Protein AF-A0A449AV30-F1 (afdb_monomer_lite)

Foldseek 3Di:
DWDDLVLLLVLLVVCVVVVVLVVLLVVLCVVVVLNVQVPLQPLSVLSVVLSVQLNCCSVPPPDGDLVSSLVVSLVCSLVSLLVRQDPDPVSLCVCLVSLLVQCVVPPVVVVPDPDDDDSSNSSSVSSSVSNSVSCVSSSVSVSVVSVVVSVVVVVVVVVD

Radius of gyration: 17.89 Å; chains: 1; bounding box: 44×30×58 Å

Sequence (160 aa):
MNFNKEKALDLLNKWDEQNKINQITEKVIKVNDELISLNSVSLIDVAYEYLEHIQYMVKEKEANSLEELFDLVWDNTSILTECNINIYNHDLQEEAFEKLNYIFENHNEYFQNEIKKDVYAVLRAAEYYIMDDFLYEFHNEFQNQFEKEYELENDKEMTL

Organism: NCBI:txid171285

Secondary structure (DSSP, 8-state):
----HHHHHHHHHHHHHTTHHHHHHHHHHHH-GGGGG-TTS-HHHHHHHHHHHHHHHHHHS---SHHHHHHHHHTTHHHHHHHHS--SHHHHHTTHHHHHHHHHHH-GGGG-S-PPPPHHHHHHHHHHHHHHHHHHHHHHHHHHHHHHHHHHHHHHHHT-

pLDDT: mean 90.92, std 8.03, range [49.75, 98.0]

Structure (mmCIF, N/CA/C/O backbone):
data_AF-A0A449AV30-F1
#
_entry.id   AF-A0A449AV30-F1
#
loop_
_atom_site.group_PDB
_atom_site.id
_atom_site.type_symbol
_atom_site.label_atom_id
_atom_site.label_alt_id
_atom_site.label_comp_id
_atom_site.label_asym_id
_atom_site.label_entity_id
_atom_site.label_seq_id
_atom_site.pdbx_PDB_ins_code
_atom_site.Cartn_x
_atom_site.Cartn_y
_atom_site.Cartn_z
_atom_site.occupancy
_atom_site.B_iso_or_equiv
_atom_site.auth_seq_id
_atom_site.auth_comp_id
_atom_site.auth_asym_id
_atom_site.auth_atom_id
_atom_site.pdbx_PDB_model_num
ATOM 1 N N . MET A 1 1 ? -22.991 5.421 12.669 1.00 58.72 1 MET A N 1
ATOM 2 C CA . MET A 1 1 ? -22.223 5.436 13.931 1.00 58.72 1 MET A CA 1
ATOM 3 C C . MET A 1 1 ? -21.342 6.681 13.915 1.00 58.72 1 MET A C 1
ATOM 5 O O . MET A 1 1 ? -20.942 7.066 12.824 1.00 58.72 1 MET A O 1
ATOM 9 N N . ASN A 1 2 ? -21.091 7.342 15.049 1.00 71.12 2 ASN A N 1
ATOM 10 C CA . ASN A 1 2 ? -20.197 8.506 15.067 1.00 71.12 2 ASN A CA 1
ATOM 11 C C . ASN A 1 2 ? -18.744 8.031 15.045 1.00 71.12 2 ASN A C 1
ATOM 13 O O . ASN A 1 2 ? -18.372 7.174 15.844 1.00 71.12 2 ASN A O 1
ATOM 17 N N . PHE A 1 3 ? -17.939 8.590 14.149 1.00 87.06 3 PHE A N 1
ATOM 18 C CA . PHE A 1 3 ? -16.512 8.311 14.087 1.00 87.06 3 PHE A CA 1
ATOM 19 C C . PHE A 1 3 ? -15.802 8.839 15.341 1.00 87.06 3 PHE A C 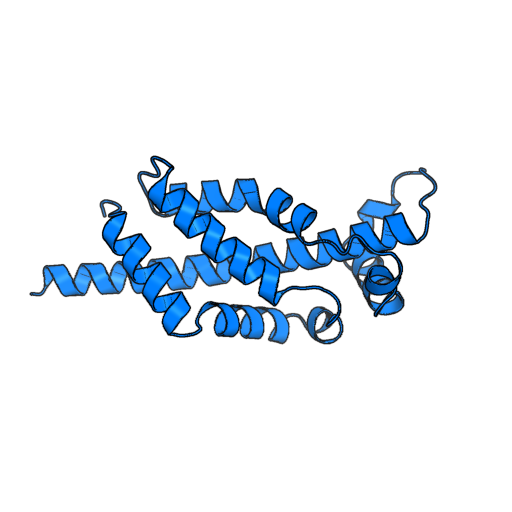1
ATOM 21 O O . PHE A 1 3 ? -15.892 10.017 15.684 1.00 87.06 3 PHE A O 1
ATOM 28 N N . ASN A 1 4 ? -15.110 7.941 16.036 1.00 91.06 4 ASN A N 1
ATOM 29 C CA . ASN A 1 4 ? -14.260 8.224 17.185 1.00 91.06 4 ASN A CA 1
ATOM 30 C C . ASN A 1 4 ? -12.784 8.083 16.780 1.00 91.06 4 ASN A C 1
ATOM 32 O O . ASN A 1 4 ? -12.317 6.977 16.486 1.00 91.06 4 ASN A O 1
ATOM 36 N N . LYS A 1 5 ? -12.065 9.210 16.803 1.00 91.00 5 LYS A N 1
ATOM 37 C CA . LYS A 1 5 ? -10.649 9.314 16.428 1.00 91.00 5 LYS A CA 1
ATOM 38 C C . LYS A 1 5 ? -9.710 8.556 17.360 1.00 91.00 5 LYS A C 1
ATOM 40 O O . LYS A 1 5 ? -8.797 7.902 16.874 1.00 91.00 5 LYS A O 1
ATOM 45 N N . GLU A 1 6 ? -9.925 8.632 18.674 1.00 91.69 6 GLU A N 1
ATOM 46 C CA . GLU A 1 6 ? -9.082 7.932 19.656 1.00 91.69 6 GLU A CA 1
ATOM 47 C C . GLU A 1 6 ? -9.162 6.427 19.426 1.00 91.69 6 GLU A C 1
ATOM 49 O O . GLU A 1 6 ? -8.143 5.759 19.297 1.00 91.69 6 GLU A O 1
ATOM 54 N N . LYS A 1 7 ? -10.380 5.919 19.228 1.00 92.12 7 LYS A N 1
ATOM 55 C CA . LYS A 1 7 ? -10.609 4.512 18.904 1.00 92.12 7 LYS A CA 1
ATOM 56 C C . LYS A 1 7 ? -9.950 4.098 17.589 1.00 92.12 7 LYS A C 1
ATOM 58 O O . LYS A 1 7 ? -9.362 3.024 17.504 1.00 92.12 7 LYS A O 1
ATOM 63 N N . ALA A 1 8 ? -10.051 4.940 16.560 1.00 94.25 8 ALA A N 1
ATOM 64 C CA . ALA A 1 8 ? -9.431 4.655 15.271 1.00 94.25 8 ALA A CA 1
ATOM 65 C C . ALA A 1 8 ? -7.903 4.586 15.408 1.00 94.25 8 ALA A C 1
ATOM 67 O O . ALA A 1 8 ? -7.293 3.645 14.911 1.00 94.25 8 ALA A O 1
ATOM 68 N N . LEU A 1 9 ? -7.296 5.522 16.143 1.00 94.88 9 LEU A N 1
ATOM 69 C CA . LEU A 1 9 ? -5.861 5.508 16.431 1.00 94.88 9 LEU A CA 1
ATOM 70 C C . LEU A 1 9 ? -5.439 4.289 17.249 1.00 94.88 9 LEU A C 1
ATOM 72 O O . LEU A 1 9 ? -4.435 3.668 16.916 1.00 94.88 9 LEU A O 1
ATOM 76 N N . ASP A 1 10 ? -6.200 3.915 18.274 1.00 95.50 10 ASP A N 1
ATOM 77 C CA . ASP A 1 10 ? -5.908 2.728 19.077 1.00 95.50 10 ASP A CA 1
ATOM 78 C C . ASP A 1 10 ? -5.948 1.451 18.233 1.00 95.50 10 ASP A C 1
ATOM 80 O O . ASP A 1 10 ? -5.075 0.594 18.376 1.00 95.50 10 ASP A O 1
ATOM 84 N N . LEU A 1 11 ? -6.920 1.323 17.323 1.00 96.56 11 LEU A N 1
ATOM 85 C CA . LEU A 1 11 ? -6.985 0.191 16.399 1.00 96.56 11 LEU A CA 1
ATOM 86 C C . LEU A 1 11 ? -5.795 0.181 15.427 1.00 96.56 11 LEU A C 1
ATOM 88 O O . LEU A 1 11 ? -5.169 -0.862 15.253 1.00 96.56 11 LEU A O 1
ATOM 92 N N . LEU A 1 12 ? -5.432 1.335 14.856 1.00 96.75 12 LEU A N 1
ATOM 93 C CA . LEU A 1 12 ? -4.259 1.468 13.982 1.00 96.75 12 LEU A CA 1
ATOM 94 C C . LEU A 1 12 ? -2.954 1.097 14.706 1.00 96.75 12 LEU A C 1
ATOM 96 O O . LEU A 1 12 ? -2.115 0.405 14.137 1.00 96.75 12 LEU A O 1
ATOM 100 N N . ASN A 1 13 ? -2.792 1.505 15.967 1.00 96.56 13 ASN A N 1
ATOM 101 C CA . ASN A 1 13 ? -1.625 1.145 16.778 1.00 96.56 13 ASN A CA 1
ATOM 102 C C . ASN A 1 13 ? -1.587 -0.364 17.073 1.00 96.56 13 ASN A C 1
ATOM 104 O O . ASN A 1 13 ? -0.543 -0.995 16.936 1.00 96.56 13 ASN A O 1
ATOM 108 N N . LYS A 1 14 ? -2.732 -0.976 17.415 1.00 96.75 14 LYS A N 1
ATOM 109 C CA . LYS A 1 14 ? -2.821 -2.439 17.590 1.00 96.75 14 LYS A CA 1
ATOM 110 C C . LYS A 1 14 ? -2.452 -3.182 16.307 1.00 96.75 14 LYS A C 1
ATOM 112 O O . LYS A 1 14 ? -1.828 -4.236 16.377 1.00 96.75 14 LYS A O 1
ATOM 117 N N . TRP A 1 15 ? -2.863 -2.672 15.148 1.00 97.69 15 TRP A N 1
ATOM 118 C CA . TRP A 1 15 ? -2.544 -3.270 13.852 1.00 97.69 15 TRP A CA 1
ATOM 119 C C . TRP A 1 15 ? -1.045 -3.260 13.561 1.00 97.69 15 TRP A C 1
ATOM 121 O O . TRP A 1 15 ? -0.528 -4.260 13.060 1.00 97.69 15 TRP A O 1
ATOM 131 N N . ASP A 1 16 ? -0.353 -2.183 13.923 1.00 95.38 16 ASP A N 1
ATOM 132 C CA . ASP A 1 16 ? 1.106 -2.107 13.840 1.00 95.38 16 ASP A CA 1
ATOM 133 C C . ASP A 1 16 ? 1.769 -3.165 14.742 1.00 95.38 16 ASP A C 1
ATOM 135 O O . ASP A 1 16 ? 2.516 -4.025 14.271 1.00 95.38 16 ASP A O 1
ATOM 139 N N . GLU A 1 17 ? 1.375 -3.221 16.021 1.00 96.62 17 GLU A N 1
ATOM 140 C CA . GLU A 1 17 ? 1.886 -4.203 16.993 1.00 96.62 17 GLU A CA 1
ATOM 141 C C . GLU A 1 17 ? 1.625 -5.665 16.584 1.00 96.62 17 GLU A C 1
ATOM 143 O O . GLU A 1 17 ? 2.425 -6.560 16.866 1.00 96.62 17 GLU A O 1
ATOM 148 N N . GLN A 1 18 ? 0.494 -5.926 15.924 1.00 96.75 18 GLN A N 1
ATOM 149 C CA . GLN A 1 18 ? 0.083 -7.259 15.468 1.00 96.75 18 GLN A CA 1
ATOM 150 C C . GLN A 1 18 ? 0.627 -7.624 14.086 1.00 96.75 18 GLN A C 1
ATOM 152 O O . GLN A 1 18 ? 0.291 -8.686 13.551 1.00 96.75 18 GLN A O 1
ATOM 157 N N . ASN A 1 19 ? 1.473 -6.772 13.507 1.00 95.75 19 ASN A N 1
ATOM 158 C CA . ASN A 1 19 ? 2.055 -6.971 12.192 1.00 95.75 19 ASN A CA 1
ATOM 159 C C . ASN A 1 19 ? 1.001 -7.113 11.077 1.00 95.75 19 ASN A C 1
ATOM 161 O O . ASN A 1 19 ? 1.164 -7.891 10.132 1.00 95.75 19 ASN A O 1
ATOM 165 N N . LYS A 1 20 ? -0.123 -6.404 11.212 1.00 97.44 20 LYS A N 1
ATOM 166 C CA . LYS A 1 20 ? -1.261 -6.496 10.293 1.00 97.44 20 LYS A CA 1
ATOM 167 C C . LYS A 1 20 ? -0.911 -5.958 8.904 1.00 97.44 20 LYS A C 1
ATOM 169 O O . LYS A 1 20 ? -1.342 -6.539 7.914 1.00 97.44 20 LYS A O 1
ATOM 174 N N . ILE A 1 21 ? -0.084 -4.911 8.837 1.00 97.69 21 ILE A N 1
ATOM 175 C CA . ILE A 1 21 ? 0.393 -4.316 7.579 1.00 97.69 21 ILE A CA 1
ATOM 176 C C . ILE A 1 21 ? 1.102 -5.364 6.728 1.00 97.69 21 ILE A C 1
ATOM 178 O O . ILE A 1 21 ? 0.648 -5.654 5.628 1.00 97.69 21 ILE A O 1
ATOM 182 N N . ASN A 1 22 ? 2.107 -6.040 7.288 1.00 96.69 22 ASN A N 1
ATOM 183 C CA . ASN A 1 22 ? 2.789 -7.151 6.622 1.00 96.69 22 ASN A CA 1
ATOM 184 C C . ASN A 1 22 ? 1.821 -8.254 6.164 1.00 96.69 22 ASN A C 1
ATOM 186 O O . ASN A 1 22 ? 1.943 -8.754 5.050 1.00 96.69 22 ASN A O 1
ATOM 190 N N . GLN A 1 23 ? 0.836 -8.629 6.989 1.00 97.69 23 GLN A N 1
ATOM 191 C CA . GLN A 1 23 ? -0.143 -9.658 6.613 1.00 97.69 23 GLN A CA 1
ATOM 192 C C . GLN A 1 23 ? -0.996 -9.241 5.406 1.00 97.69 23 GLN A C 1
ATOM 194 O O . GLN A 1 23 ? -1.277 -10.075 4.543 1.00 97.69 23 GLN A O 1
ATOM 199 N N . ILE A 1 24 ? -1.412 -7.973 5.342 1.00 97.81 24 ILE A N 1
ATOM 200 C CA . ILE A 1 24 ? -2.178 -7.426 4.216 1.00 97.81 24 ILE A CA 1
ATOM 201 C C . ILE A 1 24 ? -1.281 -7.321 2.978 1.00 97.81 24 ILE A C 1
ATOM 203 O O . ILE A 1 24 ? -1.670 -7.810 1.921 1.00 97.81 24 ILE A O 1
ATOM 207 N N . THR A 1 25 ? -0.064 -6.790 3.113 1.00 97.06 25 THR A N 1
ATOM 208 C CA . THR A 1 25 ? 0.921 -6.701 2.025 1.00 97.06 25 THR A CA 1
ATOM 209 C C . THR A 1 25 ? 1.193 -8.071 1.410 1.00 97.06 25 THR A C 1
ATOM 211 O O . THR A 1 25 ? 1.050 -8.249 0.203 1.00 97.06 25 THR A O 1
ATOM 214 N N . GLU A 1 26 ? 1.494 -9.082 2.230 1.00 95.44 26 GLU A N 1
ATOM 215 C CA . GLU A 1 26 ? 1.695 -10.450 1.750 1.00 95.44 26 GLU A CA 1
ATOM 216 C C . GLU A 1 26 ? 0.456 -11.016 1.054 1.00 95.44 26 GLU A C 1
ATOM 218 O O . GLU A 1 26 ? 0.585 -11.783 0.101 1.00 95.44 26 GLU A O 1
ATOM 223 N N . LYS A 1 27 ? -0.745 -10.695 1.549 1.00 95.69 27 LYS A N 1
ATOM 224 C CA . LYS A 1 27 ? -1.995 -11.144 0.934 1.00 95.69 27 LYS A CA 1
ATOM 225 C C . LYS A 1 27 ? -2.157 -10.537 -0.459 1.00 95.69 27 LYS A C 1
ATOM 227 O O . LYS A 1 27 ? -2.469 -11.285 -1.379 1.00 95.69 27 LYS A O 1
ATOM 232 N N . VAL A 1 28 ? -1.929 -9.232 -0.610 1.00 96.06 28 VAL A N 1
ATOM 233 C CA . VAL A 1 28 ? -2.026 -8.528 -1.899 1.00 96.06 28 VAL A CA 1
ATOM 234 C C . VAL A 1 28 ? -0.990 -9.072 -2.884 1.00 96.06 28 VAL A C 1
ATOM 236 O O . VAL A 1 28 ? -1.357 -9.498 -3.976 1.00 96.06 28 VAL A O 1
ATOM 239 N N . ILE A 1 29 ? 0.276 -9.185 -2.467 1.00 94.56 29 ILE A N 1
ATOM 240 C CA . ILE A 1 29 ? 1.359 -9.718 -3.312 1.00 94.56 29 ILE A CA 1
ATOM 241 C C . ILE A 1 29 ? 1.067 -11.159 -3.757 1.00 94.56 29 ILE A C 1
ATOM 243 O O . ILE A 1 29 ? 1.265 -11.497 -4.915 1.00 94.56 29 ILE A O 1
ATOM 247 N N . LYS A 1 30 ? 0.556 -12.027 -2.872 1.00 92.06 30 LYS A N 1
ATOM 248 C CA . LYS A 1 30 ? 0.251 -13.432 -3.221 1.00 92.06 30 LYS A CA 1
ATOM 249 C C . LYS A 1 30 ? -0.899 -13.592 -4.214 1.00 92.06 30 LYS A C 1
ATOM 251 O O . LYS A 1 30 ? -1.020 -14.662 -4.801 1.00 92.06 30 LYS A O 1
ATOM 256 N N . VAL A 1 31 ? -1.786 -12.606 -4.325 1.00 89.94 31 VAL A N 1
ATOM 257 C CA . VAL A 1 31 ? -2.909 -12.642 -5.275 1.00 89.94 31 VAL A CA 1
ATOM 258 C C . VAL A 1 31 ? -2.500 -12.060 -6.631 1.00 89.94 31 VAL A C 1
ATOM 260 O O . VAL A 1 31 ? -3.123 -12.394 -7.637 1.00 89.94 31 VAL A O 1
ATOM 263 N N . ASN A 1 32 ? -1.440 -11.250 -6.670 1.00 86.06 32 ASN A N 1
ATOM 264 C CA . ASN A 1 32 ? -0.904 -10.649 -7.883 1.00 86.06 32 ASN A CA 1
ATOM 265 C C . ASN A 1 32 ? 0.476 -11.248 -8.212 1.00 86.06 32 ASN A C 1
ATOM 267 O O . ASN A 1 32 ? 1.511 -10.744 -7.776 1.00 86.06 32 ASN A O 1
ATOM 271 N N . ASP A 1 33 ? 0.474 -12.352 -8.972 1.00 83.44 33 ASP A N 1
ATOM 272 C CA . ASP A 1 33 ? 1.671 -13.151 -9.288 1.00 83.44 33 ASP A CA 1
ATOM 273 C C . ASP A 1 33 ? 2.824 -12.319 -9.880 1.00 83.44 33 ASP A C 1
ATOM 275 O O . ASP A 1 33 ? 3.993 -12.645 -9.668 1.00 83.44 33 ASP A O 1
ATOM 279 N N . GLU A 1 34 ? 2.511 -11.230 -10.586 1.00 85.00 34 GLU A N 1
ATOM 280 C CA . GLU A 1 34 ? 3.495 -10.333 -11.202 1.00 85.00 34 GLU A CA 1
ATOM 281 C C . GLU A 1 34 ? 4.315 -9.557 -10.158 1.00 85.00 34 GLU A C 1
ATOM 283 O O . GLU A 1 34 ? 5.499 -9.287 -10.372 1.00 85.00 34 GLU A O 1
ATOM 288 N N . LEU A 1 35 ? 3.729 -9.268 -8.989 1.00 87.88 35 LEU A N 1
ATOM 289 C CA . LEU A 1 35 ? 4.398 -8.559 -7.893 1.00 87.88 35 LEU A CA 1
ATOM 290 C C . LEU A 1 35 ? 5.404 -9.439 -7.141 1.00 87.88 35 LEU A C 1
ATOM 292 O O . LEU A 1 35 ? 6.337 -8.924 -6.530 1.00 87.88 35 LEU A O 1
ATOM 296 N N . ILE A 1 36 ? 5.253 -10.767 -7.190 1.00 84.44 36 ILE A N 1
ATOM 297 C CA . ILE A 1 36 ? 6.105 -11.711 -6.443 1.00 84.44 36 ILE A CA 1
ATOM 298 C C . ILE A 1 36 ? 7.571 -11.616 -6.887 1.00 84.44 36 ILE A C 1
ATOM 300 O O . ILE A 1 36 ? 8.485 -11.821 -6.087 1.00 84.44 36 ILE A O 1
ATOM 304 N N . SER A 1 37 ? 7.805 -11.328 -8.166 1.00 81.69 37 SER A N 1
ATOM 305 C CA . SER A 1 37 ? 9.145 -11.225 -8.748 1.00 81.69 37 SER A CA 1
ATOM 306 C C . SER A 1 37 ? 9.766 -9.830 -8.669 1.00 81.69 37 SER A C 1
ATOM 308 O O . SER A 1 37 ? 10.835 -9.646 -9.237 1.00 81.69 37 SER A O 1
ATOM 310 N N . LEU A 1 38 ? 9.114 -8.863 -8.017 1.00 87.94 38 LEU A N 1
ATOM 311 C CA . LEU A 1 38 ? 9.520 -7.454 -7.998 1.00 87.94 38 LEU A CA 1
ATOM 312 C C . LEU A 1 38 ? 10.034 -7.038 -6.609 1.00 87.94 38 LEU A C 1
ATOM 314 O O . LEU A 1 38 ? 9.481 -6.151 -5.962 1.00 87.94 38 LEU A O 1
ATOM 318 N N . ASN A 1 39 ? 11.092 -7.696 -6.127 1.00 86.69 39 ASN A N 1
ATOM 319 C CA . ASN A 1 39 ? 11.633 -7.481 -4.777 1.00 86.69 39 ASN A CA 1
ATOM 320 C C . ASN A 1 39 ? 12.354 -6.137 -4.619 1.00 86.69 39 ASN A C 1
ATOM 322 O O . ASN A 1 39 ? 12.518 -5.663 -3.498 1.00 86.69 39 ASN A O 1
ATOM 326 N N . SER A 1 40 ? 12.808 -5.546 -5.725 1.00 89.00 40 SER A N 1
ATOM 327 C CA . SER A 1 40 ? 13.450 -4.225 -5.744 1.00 89.00 40 SER A CA 1
ATOM 328 C C . SER A 1 40 ? 12.457 -3.070 -5.574 1.00 89.00 40 SER A C 1
ATOM 330 O O . SER A 1 40 ? 12.861 -1.927 -5.363 1.00 89.00 40 SER A O 1
ATOM 332 N N . VAL A 1 41 ? 11.156 -3.356 -5.668 1.00 90.69 41 VAL A N 1
ATOM 333 C CA . VAL A 1 41 ? 10.084 -2.394 -5.420 1.00 90.69 41 VAL A CA 1
ATOM 334 C C . VAL A 1 41 ? 9.700 -2.488 -3.945 1.00 90.69 41 VAL A C 1
ATOM 336 O O . VAL A 1 41 ? 9.237 -3.528 -3.480 1.00 90.69 41 VAL A O 1
ATOM 339 N N . SER A 1 42 ? 9.876 -1.394 -3.205 1.00 90.00 42 SER A N 1
ATOM 340 C CA . SER A 1 42 ? 9.635 -1.294 -1.756 1.00 90.00 42 SER A CA 1
ATOM 341 C C . SER A 1 42 ? 8.142 -1.330 -1.367 1.00 90.00 42 SER A C 1
ATOM 343 O O . SER A 1 42 ? 7.621 -0.430 -0.711 1.00 90.00 42 SER A O 1
ATOM 345 N N . LEU A 1 43 ? 7.424 -2.395 -1.745 1.00 94.81 43 LEU A N 1
ATOM 346 C CA . LEU A 1 43 ? 5.982 -2.552 -1.500 1.00 94.81 43 LEU A CA 1
ATOM 347 C C . LEU A 1 43 ? 5.628 -2.625 -0.010 1.00 94.81 43 LEU A C 1
ATOM 349 O O . LEU A 1 43 ? 4.547 -2.209 0.404 1.00 94.81 43 LEU A O 1
ATOM 353 N N . ILE A 1 44 ? 6.526 -3.158 0.820 1.00 95.12 44 ILE A N 1
ATOM 354 C CA . ILE A 1 44 ? 6.294 -3.164 2.263 1.00 95.12 44 ILE A CA 1
ATOM 355 C C . ILE A 1 44 ? 6.509 -1.784 2.883 1.00 95.12 44 ILE A C 1
ATOM 357 O O . ILE A 1 44 ? 5.720 -1.378 3.734 1.00 95.12 44 ILE A O 1
ATOM 361 N N . ASP A 1 45 ? 7.520 -1.043 2.430 1.00 93.69 45 ASP A N 1
ATOM 362 C CA . ASP A 1 45 ? 7.802 0.287 2.969 1.00 93.69 45 ASP A CA 1
ATOM 363 C C . ASP A 1 45 ? 6.656 1.243 2.620 1.00 93.69 45 ASP A C 1
ATOM 365 O O . ASP A 1 45 ? 6.115 1.890 3.515 1.00 93.69 45 ASP A O 1
ATOM 369 N N . VAL A 1 46 ? 6.168 1.224 1.371 1.00 95.56 46 VAL A N 1
ATOM 370 C CA . VAL A 1 46 ? 5.021 2.057 0.967 1.00 95.56 46 VAL A CA 1
ATOM 371 C C . VAL A 1 46 ? 3.736 1.693 1.732 1.00 95.56 46 VAL A C 1
ATOM 373 O O . VAL A 1 46 ? 2.925 2.568 2.036 1.00 95.56 46 VAL A O 1
ATOM 376 N N . ALA A 1 47 ? 3.554 0.425 2.124 1.00 97.19 47 ALA A N 1
ATOM 377 C CA . ALA A 1 47 ? 2.433 0.003 2.969 1.00 97.19 47 ALA A CA 1
ATOM 378 C C . ALA A 1 47 ? 2.545 0.520 4.416 1.00 97.19 47 ALA A C 1
ATOM 380 O O . ALA A 1 47 ? 1.534 0.864 5.035 1.00 97.19 47 ALA A O 1
ATOM 381 N N . TYR A 1 48 ? 3.760 0.597 4.967 1.00 96.50 48 TYR A N 1
ATOM 382 C CA . TYR A 1 48 ? 3.992 1.225 6.269 1.00 96.50 48 TYR A CA 1
ATOM 383 C C . TYR A 1 48 ? 3.833 2.745 6.204 1.00 96.50 48 TYR A C 1
ATOM 385 O O . TYR A 1 48 ? 3.184 3.316 7.079 1.00 96.50 48 TYR A O 1
ATOM 393 N N . GLU A 1 49 ? 4.312 3.400 5.146 1.00 95.75 49 GLU A N 1
ATOM 394 C CA . GLU A 1 49 ? 4.066 4.831 4.944 1.00 95.75 49 GLU A CA 1
ATOM 395 C C . GLU A 1 49 ? 2.570 5.136 4.790 1.00 95.75 49 GLU A C 1
ATOM 397 O O . GLU A 1 49 ? 2.080 6.129 5.328 1.00 95.75 49 GLU A O 1
ATOM 402 N N . TYR A 1 50 ? 1.807 4.251 4.142 1.00 97.00 50 TYR A N 1
ATOM 403 C CA . TYR A 1 50 ? 0.348 4.337 4.105 1.00 97.00 50 TYR A CA 1
ATOM 404 C C . TYR A 1 50 ? -0.265 4.294 5.519 1.00 97.00 50 TYR A C 1
ATOM 406 O O . TYR A 1 50 ? -1.148 5.099 5.834 1.00 97.00 50 TYR A O 1
ATOM 414 N N . LEU A 1 51 ? 0.207 3.396 6.398 1.00 96.94 51 LEU A N 1
ATOM 415 C CA . LEU A 1 51 ? -0.229 3.340 7.800 1.00 96.94 51 LEU A CA 1
ATOM 416 C C . LEU A 1 51 ? 0.099 4.645 8.547 1.00 96.94 51 LEU A C 1
ATOM 418 O O . LEU A 1 51 ? -0.757 5.202 9.241 1.00 96.94 51 LEU A O 1
ATOM 422 N N . GLU A 1 52 ? 1.322 5.152 8.411 1.00 94.56 52 GLU A N 1
ATOM 423 C CA . GLU A 1 52 ? 1.717 6.425 9.022 1.00 94.56 52 GLU A CA 1
ATOM 424 C C . GLU A 1 52 ? 0.839 7.578 8.518 1.00 94.56 52 GLU A C 1
ATOM 426 O O . GLU A 1 52 ? 0.409 8.440 9.293 1.00 94.56 52 GLU A O 1
ATOM 431 N N . HIS A 1 53 ? 0.501 7.556 7.229 1.00 93.69 53 HIS A N 1
ATOM 432 C CA . HIS A 1 53 ? -0.337 8.559 6.598 1.00 93.69 53 HIS A CA 1
ATOM 433 C C . HIS A 1 53 ? -1.771 8.544 7.135 1.00 93.69 53 HIS A C 1
ATOM 435 O O . HIS A 1 53 ? -2.290 9.595 7.515 1.00 93.69 53 HIS A O 1
ATOM 441 N N . ILE A 1 54 ? -2.414 7.377 7.248 1.00 95.12 54 ILE A N 1
ATOM 442 C CA . ILE A 1 54 ? -3.759 7.304 7.836 1.00 95.12 54 ILE A CA 1
ATOM 443 C C . ILE A 1 54 ? -3.747 7.719 9.312 1.00 95.12 54 ILE A C 1
ATOM 445 O O . ILE A 1 54 ? -4.628 8.464 9.743 1.00 95.12 54 ILE A O 1
ATOM 449 N N . GLN A 1 55 ? -2.723 7.343 10.086 1.00 94.75 55 GLN A N 1
ATOM 450 C CA . GLN A 1 55 ? -2.574 7.806 11.470 1.00 94.75 55 GLN A CA 1
ATOM 451 C C . GLN A 1 55 ? -2.438 9.333 11.551 1.00 94.75 55 GLN A C 1
ATOM 453 O O . GLN A 1 55 ? -3.037 9.962 12.429 1.00 94.75 55 GLN A O 1
ATOM 458 N N . TYR A 1 56 ? -1.667 9.936 10.643 1.00 92.44 56 TYR A N 1
ATOM 459 C CA . TYR A 1 56 ? -1.556 11.386 10.517 1.00 92.44 56 TYR A CA 1
ATOM 460 C C . TYR A 1 56 ? -2.911 12.021 10.181 1.00 92.44 56 TYR A C 1
ATOM 462 O O . TYR A 1 56 ? -3.315 12.976 10.845 1.00 92.44 56 TYR A O 1
ATOM 470 N N . MET A 1 57 ? -3.653 11.463 9.221 1.00 92.00 57 MET A N 1
ATOM 471 C CA . MET A 1 57 ? -4.969 11.975 8.830 1.00 92.00 57 MET A CA 1
ATOM 472 C C . MET A 1 57 ? -5.976 11.917 9.983 1.00 92.00 57 MET A C 1
ATOM 474 O O . MET A 1 57 ? -6.676 12.899 10.224 1.00 92.00 57 MET A O 1
ATOM 478 N N . VAL A 1 58 ? -6.004 10.839 10.773 1.00 92.44 58 VAL A N 1
ATOM 479 C CA . VAL A 1 58 ? -6.882 10.767 11.955 1.00 92.44 58 VAL A CA 1
ATOM 480 C C . VAL A 1 58 ? -6.521 11.835 13.001 1.00 92.44 58 VAL A C 1
ATOM 482 O O . VAL A 1 58 ? -7.421 12.454 13.582 1.00 92.44 58 VAL A O 1
ATOM 485 N N . LYS A 1 59 ? -5.221 12.072 13.239 1.00 90.38 59 LYS A N 1
ATOM 486 C CA . LYS A 1 59 ? -4.732 13.065 14.216 1.00 90.38 59 LYS A CA 1
ATOM 487 C C . LYS A 1 59 ? -5.027 14.499 13.776 1.00 90.38 59 LYS A C 1
ATOM 489 O O . LYS A 1 59 ? -5.600 15.266 14.546 1.00 90.38 59 LYS A O 1
ATOM 494 N N . GLU A 1 60 ? -4.662 14.843 12.545 1.00 85.56 60 GLU A N 1
ATOM 495 C CA . GLU A 1 60 ? -4.551 16.235 12.094 1.00 85.56 60 GLU A CA 1
ATOM 496 C C . GLU A 1 60 ? -5.724 16.712 11.221 1.00 85.56 60 GLU A C 1
ATOM 498 O O . GLU A 1 60 ? -5.931 17.919 11.095 1.00 85.56 60 GLU A O 1
ATOM 503 N N . LYS A 1 61 ? -6.517 15.814 10.613 1.00 72.69 61 LYS A N 1
ATOM 504 C CA . LYS A 1 61 ? -7.668 16.197 9.771 1.00 72.69 61 LYS A CA 1
ATOM 505 C C . LYS A 1 61 ? -8.995 16.020 10.490 1.00 72.69 61 LYS A C 1
ATOM 507 O O . LYS A 1 61 ? -9.179 15.112 11.296 1.00 72.69 61 LYS A O 1
ATOM 512 N N . GLU A 1 62 ? -9.966 16.869 10.172 1.00 70.88 62 GLU A N 1
ATOM 513 C CA . GLU A 1 62 ? -11.347 16.783 10.667 1.00 70.88 62 GLU A CA 1
ATOM 514 C C . GLU A 1 62 ? -12.182 15.764 9.875 1.00 70.88 62 GLU A C 1
ATOM 516 O O . GLU A 1 62 ? -13.289 16.079 9.456 1.00 70.88 62 GLU A O 1
ATOM 521 N N . ALA A 1 63 ? -11.673 14.543 9.670 1.00 83.44 63 ALA A N 1
ATOM 522 C CA . ALA A 1 63 ? -12.519 13.468 9.157 1.00 83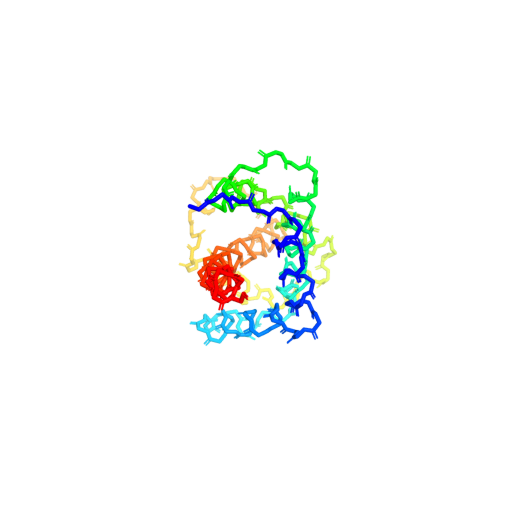.44 63 ALA A CA 1
ATOM 523 C C . ALA A 1 63 ? -13.678 13.230 10.142 1.00 83.44 63 ALA A C 1
ATOM 525 O O . ALA A 1 63 ? -13.454 13.059 11.346 1.00 83.44 63 ALA A O 1
ATOM 526 N N . ASN A 1 64 ? -14.910 13.250 9.635 1.00 85.69 64 ASN A N 1
ATOM 527 C CA . ASN A 1 64 ? -16.147 13.100 10.404 1.00 85.69 64 ASN A CA 1
ATOM 528 C C . ASN A 1 64 ? -16.733 11.685 10.297 1.00 85.69 64 ASN A C 1
ATOM 530 O O . ASN A 1 64 ? -17.646 11.329 11.048 1.00 85.69 64 ASN A O 1
ATOM 534 N N . SER A 1 65 ? -16.214 10.873 9.376 1.00 91.38 65 SER A N 1
ATOM 535 C CA . SER A 1 65 ? -16.588 9.477 9.154 1.00 91.38 65 SER A CA 1
ATOM 536 C C . SER A 1 65 ? -15.368 8.639 8.748 1.00 91.38 65 SER A C 1
ATOM 538 O O . SER A 1 65 ? -14.318 9.181 8.405 1.00 91.38 65 SER A O 1
ATOM 540 N N . LEU A 1 66 ? -15.508 7.308 8.791 1.00 92.50 66 LEU A N 1
ATOM 541 C CA . LEU A 1 66 ? -14.503 6.400 8.220 1.00 92.50 66 LEU A CA 1
ATOM 542 C C . LEU A 1 66 ? -14.396 6.560 6.703 1.00 92.50 66 LEU A C 1
ATOM 544 O O . LEU A 1 66 ? -13.291 6.589 6.185 1.00 92.50 66 LEU A O 1
ATOM 548 N N . GLU A 1 67 ? -15.529 6.720 6.021 1.00 93.12 67 GLU A N 1
ATOM 549 C CA . GLU A 1 67 ? -15.583 6.982 4.578 1.00 93.12 67 GLU A CA 1
ATOM 550 C C . GLU A 1 67 ? -14.751 8.222 4.216 1.00 93.12 67 GLU A C 1
ATOM 552 O O . GLU A 1 67 ? -13.827 8.126 3.420 1.00 93.12 67 GLU A O 1
ATOM 557 N N . GLU A 1 68 ? -14.968 9.349 4.908 1.00 93.00 68 GLU A N 1
ATOM 558 C CA . GLU A 1 68 ? -14.200 10.580 4.677 1.00 93.00 68 GLU A CA 1
ATOM 559 C C . GLU A 1 68 ? -12.707 10.399 4.995 1.00 93.00 68 GLU A C 1
ATOM 561 O O . GLU A 1 68 ? -11.853 10.957 4.311 1.00 93.00 68 GLU A O 1
ATOM 566 N N . LEU A 1 69 ? -12.365 9.615 6.024 1.00 93.81 69 LEU A N 1
ATOM 567 C CA . LEU A 1 69 ? -10.970 9.295 6.330 1.00 93.81 69 LEU A CA 1
ATOM 568 C C . LEU A 1 69 ? -10.306 8.533 5.176 1.00 93.81 69 LEU A C 1
ATOM 570 O O . LEU A 1 69 ? -9.189 8.878 4.795 1.00 93.81 69 LEU A O 1
ATOM 574 N N . PHE A 1 70 ? -10.964 7.502 4.647 1.00 94.88 70 PHE A N 1
ATOM 575 C CA . PHE A 1 70 ? -10.409 6.686 3.571 1.00 94.88 70 PHE A CA 1
ATOM 576 C C . PHE A 1 70 ? -10.343 7.443 2.246 1.00 94.88 70 PHE A C 1
ATOM 578 O O . PHE A 1 70 ? -9.316 7.344 1.581 1.00 94.88 70 PHE A O 1
ATOM 585 N N . ASP A 1 71 ? -11.331 8.283 1.931 1.00 93.31 71 ASP A N 1
ATOM 586 C CA . ASP A 1 71 ? -11.280 9.185 0.774 1.00 93.31 71 ASP A CA 1
ATOM 587 C C . ASP A 1 71 ? -10.065 10.126 0.855 1.00 93.31 71 ASP A C 1
ATOM 589 O O . ASP A 1 71 ? -9.294 10.252 -0.095 1.00 93.31 71 ASP A O 1
ATOM 593 N N . LEU A 1 72 ? -9.826 10.740 2.023 1.00 91.62 72 LEU A N 1
ATOM 594 C CA . LEU A 1 72 ? -8.675 11.625 2.230 1.00 91.62 72 LEU A CA 1
ATOM 595 C C . LEU A 1 72 ? -7.335 10.899 2.082 1.00 91.62 72 LEU A C 1
ATOM 597 O O . LEU A 1 72 ? -6.372 11.482 1.582 1.00 91.62 72 LEU A O 1
ATOM 601 N N . VAL A 1 73 ? -7.246 9.655 2.551 1.00 92.56 73 VAL A N 1
ATOM 602 C CA . VAL A 1 73 ? -6.035 8.841 2.391 1.00 92.56 73 VAL A CA 1
ATOM 603 C C . VAL A 1 73 ? -5.846 8.457 0.924 1.00 92.56 73 VAL A C 1
ATOM 605 O O . VAL A 1 73 ? -4.734 8.577 0.412 1.00 92.56 73 VAL A O 1
ATOM 608 N N . TRP A 1 74 ? -6.923 8.064 0.241 1.00 93.31 74 TRP A N 1
ATOM 609 C CA . TRP A 1 74 ? -6.911 7.712 -1.177 1.00 93.31 74 TRP A CA 1
ATOM 610 C C . TRP A 1 74 ? -6.432 8.872 -2.055 1.00 93.31 74 TRP A C 1
ATOM 612 O O . TRP A 1 74 ? -5.552 8.690 -2.890 1.00 93.31 74 TRP A O 1
ATOM 622 N N . ASP A 1 75 ? -6.899 10.094 -1.795 1.00 91.00 75 ASP A N 1
ATOM 623 C CA . ASP A 1 75 ? -6.482 11.294 -2.535 1.00 91.00 75 ASP A CA 1
ATOM 624 C C . ASP A 1 75 ? -4.964 11.572 -2.469 1.00 91.00 75 ASP A C 1
ATOM 626 O O . ASP A 1 75 ? -4.431 12.346 -3.269 1.00 91.00 75 ASP A O 1
ATOM 630 N N . ASN A 1 76 ? -4.248 10.957 -1.522 1.00 87.50 76 ASN A N 1
ATOM 631 C CA . ASN A 1 76 ? -2.816 11.155 -1.305 1.00 87.50 76 ASN A CA 1
ATOM 6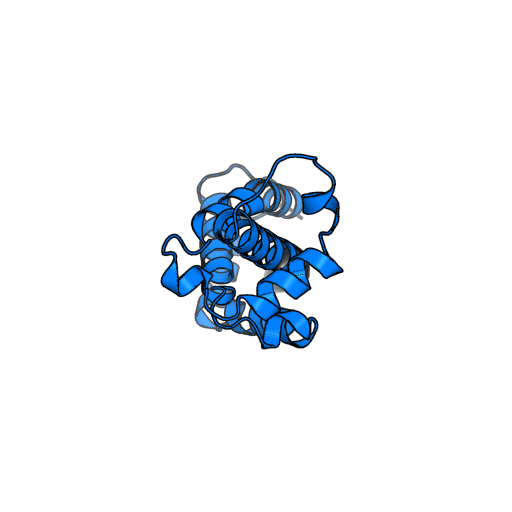32 C C . ASN A 1 76 ? -1.950 9.944 -1.697 1.00 87.50 76 ASN A C 1
ATOM 634 O O . ASN A 1 76 ? -0.725 10.044 -1.606 1.00 87.50 76 ASN A O 1
ATOM 638 N N . THR A 1 77 ? -2.523 8.834 -2.176 1.00 90.88 77 THR A N 1
ATOM 639 C CA . THR A 1 77 ? -1.745 7.634 -2.553 1.00 90.88 77 THR A CA 1
ATOM 640 C C . THR A 1 77 ? -0.730 7.926 -3.649 1.00 90.88 77 THR A C 1
ATOM 642 O O . THR A 1 77 ? 0.419 7.517 -3.532 1.00 90.88 77 THR A O 1
ATOM 645 N N . SER A 1 78 ? -1.088 8.749 -4.636 1.00 90.75 78 SER A N 1
ATOM 646 C CA . SER A 1 78 ? -0.163 9.164 -5.702 1.00 90.75 78 SER A CA 1
ATOM 647 C C . SER A 1 78 ? 1.111 9.846 -5.177 1.00 90.75 78 SER A C 1
ATOM 649 O O . SER A 1 78 ? 2.184 9.694 -5.762 1.00 90.75 78 SER A O 1
ATOM 651 N N . ILE A 1 79 ? 1.012 10.579 -4.062 1.00 90.94 79 ILE A N 1
ATOM 652 C CA . ILE A 1 79 ? 2.160 11.218 -3.408 1.00 90.94 79 ILE A CA 1
ATOM 653 C C . ILE A 1 79 ? 3.010 10.166 -2.698 1.00 90.94 79 ILE A C 1
ATOM 655 O O . ILE A 1 79 ? 4.233 10.223 -2.804 1.00 90.94 79 ILE A O 1
ATOM 659 N N . LEU A 1 80 ? 2.381 9.211 -2.002 1.00 92.25 80 LEU A N 1
ATOM 660 C CA . LEU A 1 80 ? 3.088 8.088 -1.378 1.00 92.25 80 LEU A CA 1
ATOM 661 C C . LEU A 1 80 ? 3.886 7.317 -2.431 1.00 92.25 80 LEU A C 1
ATOM 663 O O . LEU A 1 80 ? 5.088 7.126 -2.267 1.00 92.25 80 LEU A O 1
ATOM 667 N N . THR A 1 81 ? 3.256 6.986 -3.557 1.00 93.56 81 THR A N 1
ATOM 668 C CA . THR A 1 81 ? 3.909 6.345 -4.698 1.00 93.56 81 THR A CA 1
ATOM 669 C C . THR A 1 81 ? 5.141 7.129 -5.159 1.00 93.56 81 THR A C 1
ATOM 671 O O . THR A 1 81 ? 6.246 6.595 -5.160 1.00 93.56 81 THR A O 1
ATOM 674 N N . GLU A 1 82 ? 5.000 8.416 -5.499 1.00 92.31 82 GLU A N 1
ATOM 675 C CA . GLU A 1 82 ? 6.119 9.237 -5.997 1.00 92.31 82 GLU A CA 1
ATOM 676 C C . GLU A 1 82 ? 7.289 9.352 -5.008 1.00 92.31 82 GLU A C 1
ATOM 678 O O . GLU A 1 82 ? 8.444 9.431 -5.434 1.00 92.31 82 GLU A O 1
ATOM 683 N N . CYS A 1 83 ? 7.004 9.363 -3.703 1.00 91.06 83 CYS A N 1
ATOM 684 C CA . CYS A 1 83 ? 8.021 9.434 -2.654 1.00 91.06 83 CYS A CA 1
ATOM 685 C C . CYS A 1 83 ? 8.818 8.133 -2.488 1.00 91.06 83 CYS A C 1
ATOM 687 O O . CYS A 1 83 ? 9.951 8.196 -2.011 1.00 91.06 83 CYS A O 1
ATOM 689 N N . ASN A 1 84 ? 8.253 6.989 -2.888 1.00 92.50 84 ASN A N 1
ATOM 690 C CA . ASN A 1 84 ? 8.848 5.666 -2.672 1.00 92.50 84 ASN A CA 1
ATOM 691 C C . ASN A 1 84 ? 9.596 5.110 -3.888 1.00 92.50 84 ASN A C 1
ATOM 693 O O . ASN A 1 84 ? 10.336 4.140 -3.751 1.00 92.50 84 ASN A O 1
ATOM 697 N N . ILE A 1 85 ? 9.450 5.714 -5.070 1.00 92.38 85 ILE A N 1
ATOM 698 C CA . ILE A 1 85 ? 10.169 5.263 -6.269 1.00 92.38 85 ILE A CA 1
ATOM 699 C C . ILE A 1 85 ? 11.684 5.357 -6.064 1.00 92.38 85 ILE A C 1
ATOM 701 O O . ILE A 1 85 ? 12.204 6.369 -5.579 1.00 92.38 85 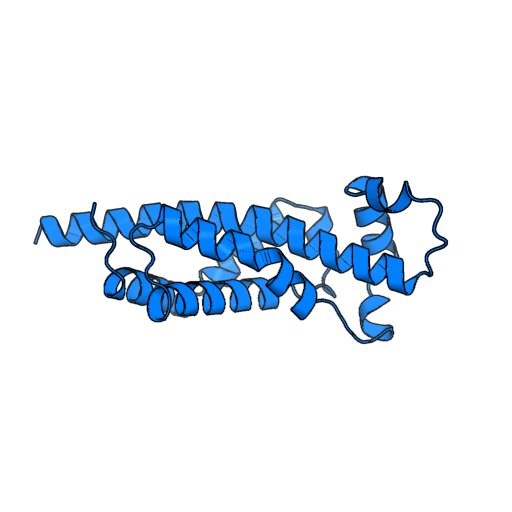ILE A O 1
ATOM 705 N N . ASN A 1 86 ? 12.411 4.344 -6.538 1.00 87.19 86 ASN A N 1
ATOM 706 C CA . ASN A 1 86 ? 13.862 4.333 -6.481 1.00 87.19 86 ASN A CA 1
ATOM 707 C C . ASN A 1 86 ? 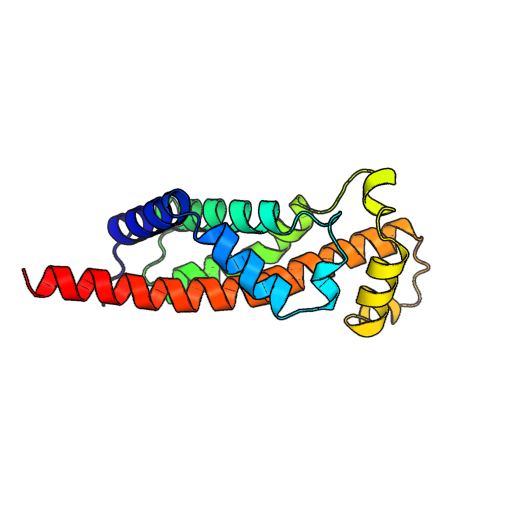14.454 5.546 -7.217 1.00 87.19 86 ASN A C 1
ATOM 709 O O . ASN A 1 86 ? 14.229 5.781 -8.407 1.00 87.19 86 ASN A O 1
ATOM 713 N N . ILE A 1 87 ? 1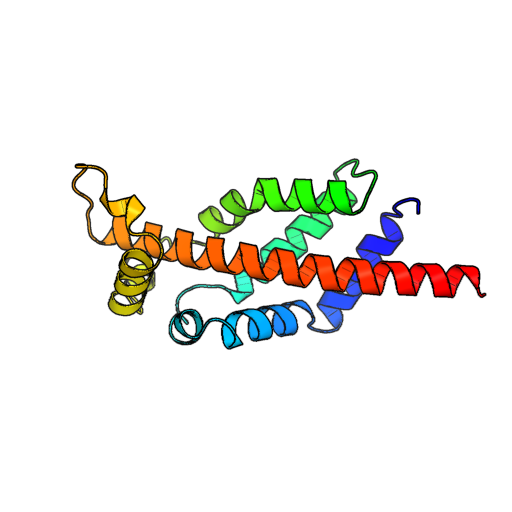5.268 6.327 -6.506 1.00 83.88 87 ILE A N 1
ATOM 714 C CA . ILE A 1 87 ? 15.923 7.524 -7.059 1.00 83.88 87 ILE A CA 1
ATOM 715 C C . ILE A 1 87 ? 17.284 7.221 -7.689 1.00 83.88 87 ILE A C 1
ATOM 717 O O . ILE A 1 87 ? 17.840 8.057 -8.408 1.00 83.88 87 ILE A O 1
ATOM 721 N N . TYR A 1 88 ? 17.851 6.046 -7.410 1.00 86.25 88 TYR A N 1
ATOM 722 C CA . TYR A 1 88 ? 19.148 5.656 -7.932 1.00 86.25 88 TYR A CA 1
ATOM 723 C C . TYR A 1 88 ? 19.002 4.719 -9.128 1.00 86.25 88 TYR A C 1
ATOM 725 O O . TYR A 1 88 ? 18.327 3.699 -9.084 1.00 86.25 88 TYR A O 1
ATOM 733 N N . ASN A 1 89 ? 19.742 5.030 -10.192 1.00 85.19 89 ASN A N 1
ATOM 734 C CA . ASN A 1 89 ? 19.709 4.272 -11.444 1.00 85.19 89 ASN A CA 1
ATOM 735 C C . ASN A 1 89 ? 20.062 2.784 -11.303 1.00 85.19 89 ASN A C 1
ATOM 737 O O . ASN A 1 89 ? 19.645 2.004 -12.149 1.00 85.19 89 ASN A O 1
ATOM 741 N N . HIS A 1 90 ? 20.870 2.408 -10.308 1.00 86.06 90 HIS A N 1
ATOM 742 C CA . HIS A 1 90 ? 21.241 1.009 -10.091 1.00 86.06 90 HIS A CA 1
ATOM 743 C C . HIS A 1 90 ? 20.077 0.198 -9.513 1.00 86.06 90 HIS A C 1
ATOM 745 O O . HIS A 1 90 ? 19.766 -0.847 -10.070 1.00 86.06 90 HIS A O 1
ATOM 751 N N . ASP A 1 91 ? 19.382 0.736 -8.510 1.00 85.88 91 ASP A N 1
ATOM 752 C CA . ASP A 1 91 ? 18.193 0.120 -7.909 1.00 85.88 91 ASP A CA 1
ATOM 753 C C . ASP A 1 91 ? 17.032 0.053 -8.916 1.00 85.88 91 ASP A C 1
ATOM 755 O O . ASP A 1 91 ? 16.407 -0.988 -9.099 1.00 85.88 91 ASP A O 1
ATOM 759 N N . LEU A 1 92 ? 16.825 1.121 -9.701 1.00 87.62 92 LEU A N 1
ATOM 760 C CA . LEU A 1 92 ? 15.831 1.132 -10.787 1.00 87.62 92 LEU A CA 1
ATOM 761 C C . LEU A 1 92 ? 16.062 0.032 -11.835 1.00 87.62 92 LEU A C 1
ATOM 763 O O . LEU A 1 92 ? 15.115 -0.417 -12.480 1.00 87.62 92 LEU A O 1
ATOM 767 N N . GLN A 1 93 ? 17.318 -0.365 -12.058 1.00 92.06 93 GLN A N 1
ATOM 768 C CA . GLN A 1 93 ? 17.681 -1.387 -13.041 1.00 92.06 93 GLN A CA 1
ATOM 769 C C . GLN A 1 93 ? 17.524 -2.814 -12.526 1.00 92.06 93 GLN A C 1
ATOM 771 O O . GLN A 1 93 ? 17.538 -3.746 -13.338 1.00 92.06 93 GLN A O 1
ATOM 776 N N . GLU A 1 94 ? 17.390 -3.005 -11.216 1.00 92.75 94 GLU A N 1
ATOM 777 C CA . GLU A 1 94 ? 17.029 -4.310 -10.685 1.00 92.75 94 GLU A CA 1
ATOM 778 C C . GLU A 1 94 ? 15.664 -4.715 -11.241 1.00 92.75 94 GLU A C 1
ATOM 780 O O . GLU A 1 94 ? 14.759 -3.887 -11.351 1.00 92.75 94 GLU A O 1
ATOM 785 N N . GLU A 1 95 ? 15.557 -5.971 -11.682 1.00 92.25 95 GLU A N 1
ATOM 786 C CA . GLU A 1 95 ? 14.323 -6.528 -12.259 1.00 92.25 95 GLU A CA 1
ATOM 787 C C . GLU A 1 95 ? 13.779 -5.680 -13.436 1.00 92.25 95 GLU A C 1
ATOM 789 O O . GLU A 1 95 ? 12.578 -5.589 -13.679 1.00 92.25 95 GLU A O 1
ATOM 794 N N . ALA A 1 96 ? 14.669 -5.015 -14.191 1.00 93.69 96 ALA A N 1
ATOM 795 C CA . ALA A 1 96 ? 14.272 -4.107 -15.269 1.00 93.69 96 ALA A CA 1
ATOM 796 C C . ALA A 1 96 ? 13.415 -4.781 -16.349 1.00 93.69 96 ALA A C 1
ATOM 798 O O . ALA A 1 96 ? 12.553 -4.129 -16.933 1.00 93.69 96 ALA A O 1
ATOM 799 N N . PHE A 1 97 ? 13.645 -6.063 -16.649 1.00 93.81 97 PHE A N 1
ATOM 800 C CA . PHE A 1 97 ? 12.834 -6.778 -17.635 1.00 93.81 97 PHE A CA 1
ATOM 801 C C . PHE A 1 97 ? 11.420 -7.028 -17.114 1.00 93.81 97 PHE A C 1
ATOM 803 O O . PHE A 1 97 ? 10.461 -6.831 -17.852 1.00 93.81 97 PHE A O 1
ATOM 810 N N . GLU A 1 98 ? 11.295 -7.406 -15.849 1.00 95.06 98 GLU A N 1
ATOM 811 C CA . GLU A 1 98 ? 10.037 -7.632 -15.151 1.00 95.06 98 GLU A CA 1
ATOM 812 C C . GLU A 1 98 ? 9.242 -6.323 -15.047 1.00 95.06 98 GLU A C 1
ATOM 814 O O . GLU A 1 98 ? 8.085 -6.279 -15.456 1.00 95.06 98 GLU A O 1
ATOM 819 N N . LYS A 1 99 ? 9.890 -5.223 -14.640 1.00 95.31 99 LYS A N 1
ATOM 820 C CA . LYS A 1 99 ? 9.298 -3.873 -14.600 1.00 95.31 99 LYS A CA 1
ATOM 821 C C . LYS A 1 99 ? 8.816 -3.413 -15.977 1.00 95.31 99 LYS A C 1
ATOM 823 O O . LYS A 1 99 ? 7.724 -2.864 -16.109 1.00 95.31 99 LYS A O 1
ATOM 828 N N . LEU A 1 100 ? 9.620 -3.637 -17.020 1.00 94.62 100 LEU A N 1
ATOM 829 C CA . LEU A 1 100 ? 9.229 -3.309 -18.392 1.00 94.62 100 LEU A CA 1
ATOM 830 C C . LEU A 1 100 ? 8.034 -4.146 -18.851 1.00 94.62 100 LEU A C 1
ATOM 832 O O . LEU A 1 100 ? 7.099 -3.583 -19.413 1.00 94.62 100 LEU A O 1
ATOM 836 N N . ASN A 1 101 ? 8.048 -5.458 -18.613 1.00 94.44 101 ASN A N 1
ATOM 837 C CA . ASN A 1 101 ? 6.924 -6.326 -18.959 1.00 94.44 101 ASN A CA 1
ATOM 838 C C . ASN A 1 101 ? 5.647 -5.866 -18.253 1.00 94.44 101 ASN A C 1
ATOM 840 O O . ASN A 1 101 ? 4.643 -5.669 -18.929 1.00 94.44 101 ASN A O 1
ATOM 844 N N . TYR A 1 102 ? 5.722 -5.571 -16.953 1.00 95.50 102 TYR A N 1
ATOM 845 C CA . TYR A 1 102 ? 4.587 -5.085 -16.172 1.00 95.50 102 TYR A CA 1
ATOM 846 C C . TYR A 1 102 ? 3.940 -3.845 -16.798 1.00 95.50 102 TYR A C 1
ATOM 848 O O . TYR A 1 102 ? 2.751 -3.841 -17.106 1.00 95.50 102 TYR A O 1
ATOM 856 N N . ILE A 1 103 ? 4.720 -2.786 -17.056 1.00 94.88 103 ILE A N 1
ATOM 857 C CA . ILE A 1 103 ? 4.162 -1.551 -17.628 1.00 94.88 103 ILE A CA 1
ATOM 858 C C . ILE A 1 103 ? 3.671 -1.754 -19.072 1.00 94.88 103 ILE A C 1
ATOM 860 O O . ILE A 1 103 ? 2.733 -1.087 -19.501 1.00 94.88 103 ILE A O 1
ATOM 864 N N . PHE A 1 104 ? 4.263 -2.672 -19.844 1.00 93.81 104 PHE A N 1
ATOM 865 C CA . PHE A 1 104 ? 3.771 -2.997 -21.187 1.00 93.81 104 PHE A CA 1
ATOM 866 C C . PHE A 1 104 ? 2.451 -3.773 -21.170 1.00 93.81 104 PHE A C 1
ATOM 868 O O . PHE A 1 104 ? 1.624 -3.559 -22.059 1.00 93.81 104 PHE A O 1
ATOM 875 N N . GLU A 1 105 ? 2.265 -4.673 -20.209 1.00 94.31 105 GLU A N 1
ATOM 876 C CA . GLU A 1 105 ? 1.092 -5.544 -20.119 1.00 94.31 105 GLU A CA 1
ATOM 877 C C . GLU A 1 105 ? -0.090 -4.837 -19.442 1.00 94.31 105 GLU A C 1
ATOM 879 O O . GLU A 1 105 ? -1.210 -4.929 -19.950 1.00 94.31 105 GLU A O 1
ATOM 884 N N . ASN A 1 106 ? 0.170 -4.049 -18.392 1.00 94.62 106 ASN A N 1
ATOM 885 C CA . ASN A 1 106 ? -0.867 -3.427 -17.562 1.00 94.62 106 ASN A CA 1
ATOM 886 C C . ASN A 1 106 ? -1.119 -1.944 -17.877 1.00 94.62 106 ASN A C 1
ATOM 888 O O . ASN A 1 106 ? -2.259 -1.496 -17.792 1.00 94.62 106 ASN A O 1
ATOM 892 N N . HIS A 1 107 ? -0.093 -1.204 -18.318 1.00 95.06 107 HIS A N 1
ATOM 893 C CA . HIS A 1 107 ? -0.156 0.257 -18.507 1.00 95.06 107 HIS A CA 1
ATOM 894 C C . HIS A 1 107 ? 0.356 0.718 -19.872 1.00 95.06 107 HIS A C 1
ATOM 896 O O . HIS A 1 107 ? 1.121 1.686 -20.009 1.00 95.06 107 HIS A O 1
ATOM 902 N N . ASN A 1 108 ? -0.055 0.019 -20.934 1.00 93.25 108 ASN A N 1
ATOM 903 C CA . ASN A 1 108 ? 0.409 0.329 -22.286 1.00 93.25 108 ASN A CA 1
ATOM 904 C C . ASN A 1 108 ? 0.052 1.757 -22.745 1.00 93.25 108 ASN A C 1
ATOM 906 O O . ASN A 1 108 ? 0.706 2.302 -23.642 1.00 93.25 108 ASN A O 1
ATOM 910 N N . GLU A 1 109 ? -0.942 2.390 -22.113 1.00 93.81 109 GLU A N 1
ATOM 911 C CA . GLU A 1 109 ? -1.338 3.777 -22.332 1.00 93.81 109 GLU A CA 1
ATOM 912 C C . GLU A 1 109 ? -0.189 4.756 -22.095 1.00 93.81 109 GLU A C 1
ATOM 914 O O . GLU A 1 109 ? -0.085 5.763 -22.803 1.00 93.81 109 GLU A O 1
ATOM 919 N N . TYR A 1 110 ? 0.749 4.420 -21.204 1.00 91.81 110 TYR A N 1
ATOM 920 C CA . TYR A 1 110 ? 1.958 5.204 -20.975 1.00 91.81 110 TYR A CA 1
ATOM 921 C C . TYR A 1 110 ? 2.779 5.401 -22.265 1.00 91.81 110 TYR A C 1
ATOM 923 O O . TYR A 1 110 ? 3.416 6.443 -22.477 1.00 91.81 110 TYR A O 1
ATOM 931 N N . PHE A 1 111 ? 2.738 4.433 -23.186 1.00 90.81 111 PHE A N 1
ATOM 932 C CA . PHE A 1 111 ? 3.478 4.457 -24.450 1.00 90.81 111 PHE A CA 1
ATOM 933 C C . PHE A 1 111 ? 2.719 5.095 -25.615 1.00 90.81 111 PHE A C 1
ATOM 935 O O . PHE A 1 111 ? 3.304 5.272 -26.681 1.00 90.81 111 PHE A O 1
ATOM 942 N N . GLN A 1 112 ? 1.456 5.486 -25.437 1.00 89.25 112 GLN A N 1
ATOM 943 C CA . GLN A 1 112 ? 0.638 6.012 -26.536 1.00 89.25 112 GLN A CA 1
ATOM 944 C C . GLN A 1 112 ? 1.029 7.437 -26.968 1.00 89.25 112 GLN A C 1
ATOM 946 O O . GLN A 1 112 ? 0.663 7.865 -28.062 1.00 89.25 112 GLN A O 1
ATOM 951 N N . ASN A 1 113 ? 1.794 8.180 -26.156 1.00 82.62 113 ASN A N 1
ATOM 952 C CA . ASN A 1 113 ? 2.331 9.481 -26.565 1.00 82.62 113 ASN A CA 1
ATOM 953 C C . ASN A 1 113 ? 3.626 9.346 -27.393 1.00 82.62 113 ASN A C 1
ATOM 955 O O . ASN A 1 113 ? 4.493 8.526 -27.099 1.00 82.62 113 ASN A O 1
ATOM 959 N N . GLU A 1 114 ? 3.791 10.206 -28.406 1.00 76.69 114 GLU A N 1
ATOM 960 C CA . GLU A 1 114 ? 4.949 10.200 -29.324 1.00 76.69 114 GLU A CA 1
ATOM 961 C C . GLU A 1 114 ? 6.253 10.736 -28.695 1.00 76.69 114 GLU A C 1
ATOM 963 O O . GLU A 1 114 ? 7.262 10.930 -29.380 1.00 76.69 114 GLU A O 1
ATOM 968 N N . ILE A 1 115 ? 6.264 11.000 -27.386 1.00 84.25 115 ILE A N 1
ATOM 969 C CA . ILE A 1 115 ? 7.448 11.514 -26.701 1.00 84.25 115 ILE A CA 1
ATOM 970 C C . ILE A 1 115 ? 8.441 10.367 -26.544 1.00 84.25 115 ILE A C 1
ATOM 972 O O . ILE A 1 115 ? 8.147 9.343 -25.929 1.00 84.25 115 ILE A O 1
ATOM 976 N N . LYS A 1 116 ? 9.651 10.557 -27.080 1.00 81.44 116 LYS A N 1
ATOM 977 C CA . LYS A 1 116 ? 10.756 9.621 -26.876 1.00 81.44 116 LYS A CA 1
ATOM 978 C C . LYS A 1 116 ? 11.094 9.558 -25.386 1.00 81.44 116 LYS A C 1
ATOM 980 O O . LYS A 1 116 ? 11.484 10.566 -24.803 1.00 81.44 116 LYS A O 1
ATOM 985 N N . LYS A 1 117 ? 10.995 8.363 -24.811 1.00 86.06 117 LYS A N 1
ATOM 986 C CA . LYS A 1 117 ? 11.316 8.085 -23.410 1.00 86.06 117 LYS A CA 1
ATOM 987 C C . LYS A 1 117 ? 12.666 7.384 -23.331 1.00 86.06 117 LYS A C 1
ATOM 989 O O . LYS A 1 117 ? 12.952 6.508 -24.150 1.00 86.06 117 LYS A O 1
ATOM 994 N N . ASP A 1 118 ? 13.518 7.800 -22.402 1.00 90.88 118 ASP A N 1
ATOM 995 C CA . ASP A 1 118 ? 14.700 7.012 -22.062 1.00 90.88 118 ASP A CA 1
ATOM 996 C C . ASP A 1 118 ? 14.315 5.847 -21.139 1.00 90.88 118 ASP A C 1
ATOM 998 O O . ASP A 1 118 ? 13.236 5.837 -20.549 1.00 90.88 118 ASP A O 1
ATOM 1002 N N . VAL A 1 119 ? 15.187 4.844 -21.041 1.00 90.88 119 VAL A N 1
ATOM 1003 C CA . VAL A 1 119 ? 14.890 3.621 -20.284 1.00 90.88 119 VAL A CA 1
ATOM 1004 C C . VAL A 1 119 ? 14.660 3.888 -18.795 1.00 90.88 119 VAL A C 1
ATOM 1006 O O . VAL A 1 119 ? 13.813 3.234 -18.205 1.00 90.88 119 VAL A O 1
ATOM 1009 N N . TYR A 1 120 ? 15.336 4.869 -18.192 1.00 92.12 120 TYR A N 1
ATOM 1010 C CA . TYR A 1 120 ? 15.156 5.186 -16.774 1.00 92.12 120 TYR A CA 1
ATOM 1011 C C . TYR A 1 120 ? 13.824 5.881 -16.527 1.00 92.12 120 TYR A C 1
ATOM 1013 O O . TYR A 1 120 ? 13.169 5.586 -15.536 1.00 92.12 120 TYR A O 1
ATOM 1021 N N . ALA A 1 121 ? 13.383 6.747 -17.442 1.00 92.31 121 ALA A N 1
ATOM 1022 C CA . ALA A 1 121 ? 12.045 7.326 -17.379 1.00 92.31 121 ALA A CA 1
ATOM 1023 C C . ALA A 1 121 ? 10.956 6.241 -17.439 1.00 92.31 121 ALA A C 1
ATOM 1025 O O . ALA A 1 121 ? 9.976 6.323 -16.701 1.00 92.31 121 ALA A O 1
ATOM 1026 N N . VAL A 1 122 ? 11.145 5.213 -18.276 1.00 94.38 122 VAL A N 1
ATOM 1027 C CA . VAL A 1 122 ? 10.217 4.074 -18.355 1.00 94.38 122 VAL A CA 1
ATOM 1028 C C . VAL A 1 122 ? 10.277 3.216 -17.089 1.00 94.38 122 VAL A C 1
ATOM 1030 O O . VAL A 1 122 ? 9.228 2.871 -16.566 1.00 94.38 122 VAL A O 1
ATOM 1033 N N . LEU A 1 123 ? 11.467 2.907 -16.564 1.00 95.44 123 LEU A N 1
ATOM 1034 C CA . LEU A 1 123 ? 11.617 2.123 -15.330 1.00 95.44 123 LEU A CA 1
ATOM 1035 C C . LEU A 1 123 ? 11.034 2.847 -14.111 1.00 95.44 123 LEU A C 1
ATOM 1037 O O . LEU A 1 123 ? 10.341 2.232 -13.311 1.00 95.44 123 LEU A O 1
ATOM 1041 N N . ARG A 1 124 ? 11.238 4.165 -14.012 1.00 95.25 124 ARG A N 1
ATOM 1042 C CA . ARG A 1 124 ? 10.631 5.008 -12.973 1.00 95.25 124 ARG A CA 1
ATOM 1043 C C . ARG A 1 124 ? 9.105 4.980 -13.057 1.00 95.25 124 ARG A C 1
ATOM 1045 O O . ARG A 1 124 ? 8.436 4.883 -12.038 1.00 95.25 124 ARG A O 1
ATOM 1052 N N . ALA A 1 125 ? 8.559 5.069 -14.270 1.00 94.81 125 ALA A N 1
ATOM 1053 C CA . ALA A 1 125 ? 7.120 4.955 -14.481 1.00 94.81 125 ALA A CA 1
ATOM 1054 C C . ALA A 1 125 ? 6.607 3.547 -14.156 1.00 94.81 125 ALA A C 1
ATOM 1056 O O . ALA A 1 125 ? 5.532 3.420 -13.590 1.00 94.81 125 ALA A O 1
ATOM 1057 N N . ALA A 1 126 ? 7.373 2.502 -14.473 1.00 95.50 126 ALA A N 1
ATOM 1058 C CA . ALA A 1 126 ? 7.001 1.140 -14.125 1.00 95.50 126 ALA A CA 1
ATOM 1059 C C . ALA A 1 126 ? 6.899 0.974 -12.606 1.00 95.50 126 ALA A C 1
ATOM 1061 O O . ALA A 1 126 ? 5.868 0.515 -12.137 1.00 95.50 126 ALA A O 1
ATOM 1062 N N . GLU A 1 127 ? 7.901 1.414 -11.834 1.00 96.25 127 GLU A N 1
ATOM 1063 C CA . GLU A 1 127 ? 7.817 1.380 -10.366 1.00 96.25 127 GLU A CA 1
ATOM 1064 C C . GLU A 1 127 ? 6.648 2.200 -9.820 1.00 96.25 127 GLU A C 1
ATOM 1066 O O . GLU A 1 127 ? 5.965 1.721 -8.920 1.00 96.25 127 GLU A O 1
ATOM 1071 N N . TYR A 1 128 ? 6.382 3.384 -10.392 1.00 96.06 128 TYR A N 1
ATOM 1072 C CA . TYR A 1 128 ? 5.199 4.175 -10.042 1.00 96.06 128 TYR A CA 1
ATOM 1073 C C . TYR A 1 128 ? 3.924 3.340 -10.190 1.00 96.06 128 TYR A C 1
ATOM 1075 O O . TYR A 1 128 ? 3.180 3.196 -9.230 1.00 96.06 128 TYR A O 1
ATOM 1083 N N . TYR A 1 129 ? 3.687 2.758 -11.367 1.00 96.00 129 TYR A N 1
ATOM 1084 C CA . TYR A 1 129 ? 2.462 2.004 -11.633 1.00 96.00 129 TYR A CA 1
ATOM 1085 C C . TYR A 1 129 ? 2.365 0.718 -10.806 1.00 96.00 129 TYR A C 1
ATOM 1087 O O . TYR A 1 129 ? 1.305 0.420 -10.275 1.00 96.00 129 TYR A O 1
ATOM 1095 N N . ILE A 1 130 ? 3.477 0.001 -10.619 1.00 96.56 130 ILE A N 1
ATOM 1096 C CA . ILE A 1 130 ? 3.533 -1.185 -9.751 1.00 96.56 130 ILE A CA 1
ATOM 1097 C C . ILE A 1 130 ? 3.097 -0.824 -8.323 1.00 96.56 130 ILE A C 1
ATOM 1099 O O . ILE A 1 130 ? 2.304 -1.537 -7.710 1.00 96.56 130 ILE A O 1
ATOM 1103 N N . MET A 1 131 ? 3.625 0.275 -7.778 1.00 96.44 131 MET A N 1
ATOM 1104 C CA . MET A 1 131 ? 3.278 0.746 -6.438 1.00 96.44 131 MET A CA 1
ATOM 1105 C C . MET A 1 131 ? 1.847 1.287 -6.364 1.00 96.44 131 MET A C 1
ATOM 1107 O O . MET A 1 131 ? 1.169 1.031 -5.374 1.00 96.44 131 MET A O 1
ATOM 1111 N N . ASP A 1 132 ? 1.382 2.009 -7.384 1.00 95.69 132 ASP A N 1
ATOM 1112 C CA . ASP A 1 132 ? 0.027 2.568 -7.447 1.00 95.69 132 ASP A CA 1
ATOM 1113 C C . ASP A 1 132 ? -1.038 1.461 -7.495 1.00 95.69 132 ASP A C 1
ATOM 1115 O O . ASP A 1 132 ? -1.964 1.454 -6.682 1.00 95.69 132 ASP A O 1
ATOM 1119 N N . ASP A 1 133 ? -0.847 0.456 -8.352 1.00 95.81 133 ASP A N 1
ATOM 1120 C CA . ASP A 1 133 ? -1.716 -0.722 -8.430 1.00 95.81 133 ASP A CA 1
ATOM 1121 C C . ASP A 1 133 ? -1.697 -1.529 -7.128 1.00 95.81 133 ASP A C 1
ATOM 1123 O O . ASP A 1 133 ? -2.740 -1.961 -6.627 1.00 95.81 133 ASP A O 1
ATOM 1127 N N . PHE A 1 134 ? -0.509 -1.713 -6.540 1.00 97.19 134 PHE A N 1
ATOM 1128 C CA . PHE A 1 134 ? -0.384 -2.336 -5.227 1.00 97.19 134 PHE A CA 1
ATOM 1129 C C . PHE A 1 134 ? -1.164 -1.553 -4.165 1.00 97.19 134 PHE A C 1
ATOM 1131 O O . PHE A 1 134 ? -1.912 -2.156 -3.395 1.00 97.19 134 PHE A O 1
ATOM 1138 N N . LEU A 1 135 ? -1.016 -0.226 -4.119 1.00 97.00 135 LEU A N 1
ATOM 1139 C CA . LEU A 1 135 ? -1.698 0.630 -3.153 1.00 97.00 135 LEU A CA 1
ATOM 1140 C C . LEU A 1 135 ? -3.209 0.646 -3.362 1.00 97.00 135 LEU A C 1
ATOM 1142 O O . LEU A 1 135 ? -3.930 0.730 -2.373 1.00 97.00 135 LEU A O 1
ATOM 1146 N N . TYR A 1 136 ? -3.701 0.520 -4.595 1.00 95.81 136 TYR A N 1
ATOM 1147 C CA . TYR A 1 136 ? -5.129 0.359 -4.868 1.00 95.81 136 TYR A CA 1
ATOM 1148 C C . TYR A 1 136 ? -5.692 -0.897 -4.191 1.00 95.81 136 TYR A C 1
ATOM 1150 O O . TYR A 1 136 ? -6.645 -0.823 -3.409 1.00 95.81 136 TYR A O 1
ATOM 1158 N N . GLU A 1 137 ? -5.075 -2.054 -4.431 1.00 96.81 137 GLU A N 1
ATOM 1159 C CA . GLU A 1 137 ? -5.507 -3.320 -3.830 1.00 96.81 137 GLU A CA 1
ATOM 1160 C C . GLU A 1 137 ? -5.301 -3.330 -2.308 1.00 96.81 137 GLU A C 1
ATOM 1162 O O . GLU A 1 137 ? -6.172 -3.764 -1.546 1.00 96.81 137 GLU A O 1
ATOM 1167 N N . PHE A 1 138 ? -4.172 -2.790 -1.842 1.00 97.50 138 PHE A N 1
ATOM 1168 C CA . PHE A 1 138 ? -3.864 -2.651 -0.423 1.00 97.50 138 PHE A CA 1
ATOM 1169 C C . PHE A 1 138 ? -4.870 -1.748 0.291 1.00 97.50 138 PHE A C 1
ATOM 1171 O O . PHE A 1 138 ? -5.376 -2.137 1.341 1.00 97.50 138 PHE A O 1
ATOM 1178 N N . HIS A 1 139 ? -5.201 -0.583 -0.273 1.00 97.44 139 HIS A N 1
ATOM 1179 C CA . HIS A 1 139 ? -6.187 0.354 0.266 1.00 97.44 139 HIS A CA 1
ATOM 1180 C C . HIS A 1 139 ? -7.540 -0.331 0.459 1.00 97.44 139 HIS A C 1
ATOM 1182 O O . HIS A 1 139 ? -8.099 -0.296 1.556 1.00 97.44 139 HIS A O 1
ATOM 1188 N N . ASN A 1 140 ? -8.020 -1.028 -0.573 1.00 96.75 140 ASN A N 1
ATOM 1189 C CA . ASN A 1 140 ? -9.293 -1.739 -0.525 1.00 96.75 140 ASN A CA 1
ATOM 1190 C C . ASN A 1 140 ? -9.295 -2.829 0.553 1.00 96.75 140 ASN A C 1
ATOM 1192 O O . ASN A 1 140 ? -10.249 -2.953 1.326 1.00 96.75 140 ASN A O 1
ATOM 1196 N N . GLU A 1 141 ? -8.244 -3.645 0.628 1.00 97.81 141 GLU A N 1
ATOM 1197 C CA . GLU A 1 141 ? -8.149 -4.702 1.634 1.00 97.81 141 GLU A CA 1
ATOM 1198 C C . GLU A 1 141 ? -8.024 -4.127 3.053 1.00 97.81 141 GLU A C 1
ATOM 1200 O O . GLU A 1 141 ? -8.688 -4.608 3.977 1.00 97.81 141 GLU A O 1
ATOM 1205 N N . PHE A 1 142 ? -7.218 -3.077 3.216 1.00 98.00 142 PHE A N 1
ATOM 1206 C CA . PHE A 1 142 ? -7.037 -2.357 4.469 1.00 98.00 142 PHE A CA 1
ATOM 1207 C C . PHE A 1 142 ? -8.366 -1.784 4.959 1.00 98.00 142 PHE A C 1
ATOM 1209 O O . PHE A 1 142 ? -8.779 -2.097 6.075 1.00 98.00 142 PHE A O 1
ATOM 1216 N N . GLN A 1 143 ? -9.057 -0.997 4.128 1.00 97.31 143 GLN A N 1
ATOM 1217 C CA . GLN A 1 143 ? -10.338 -0.376 4.464 1.00 97.31 143 GLN A CA 1
ATOM 1218 C C . GLN A 1 143 ? -11.359 -1.435 4.879 1.00 97.31 143 GLN A C 1
ATOM 1220 O O . GLN A 1 143 ? -11.926 -1.366 5.970 1.00 97.31 143 GLN A O 1
ATOM 1225 N N . ASN A 1 144 ? -11.526 -2.473 4.056 1.00 96.81 144 ASN A N 1
ATOM 1226 C CA . ASN A 1 144 ? -12.485 -3.544 4.313 1.00 96.81 144 ASN A CA 1
ATOM 1227 C C . ASN A 1 144 ? -12.236 -4.272 5.640 1.00 96.81 144 ASN A C 1
ATOM 1229 O O . ASN A 1 144 ? -13.186 -4.699 6.300 1.00 96.81 144 ASN A O 1
ATOM 1233 N N . GLN A 1 145 ? -10.975 -4.502 6.012 1.00 97.50 145 GLN A N 1
ATOM 1234 C CA . GLN A 1 145 ? -10.650 -5.123 7.296 1.00 97.50 145 GLN A CA 1
ATOM 1235 C C . GLN A 1 145 ? -10.808 -4.137 8.457 1.00 97.50 145 GLN A C 1
ATOM 1237 O O . GLN A 1 145 ? -11.311 -4.522 9.514 1.00 97.50 145 GLN A O 1
ATOM 1242 N N . PHE A 1 146 ? -10.422 -2.878 8.254 1.00 97.06 146 PHE A N 1
ATOM 1243 C CA . PHE A 1 146 ? -10.433 -1.858 9.292 1.00 97.06 146 PHE A CA 1
ATOM 1244 C C . PHE A 1 146 ? -11.860 -1.526 9.708 1.00 97.06 146 PHE A C 1
ATOM 1246 O O . PHE A 1 146 ? -12.163 -1.546 10.895 1.00 97.06 146 PHE A O 1
ATOM 1253 N N . GLU A 1 147 ? -12.757 -1.304 8.745 1.00 95.56 147 GLU A N 1
ATOM 1254 C CA . GLU A 1 147 ? -14.174 -1.034 9.005 1.00 95.56 147 GLU A CA 1
ATOM 1255 C C . GLU A 1 147 ? -14.822 -2.164 9.816 1.00 95.56 147 GLU A C 1
ATOM 1257 O O . GLU A 1 147 ? -15.461 -1.907 10.836 1.00 95.56 147 GLU A O 1
ATOM 1262 N N . LYS A 1 148 ? -14.575 -3.426 9.438 1.00 95.00 148 LYS A N 1
ATOM 1263 C CA . LYS A 1 148 ? -15.100 -4.598 10.159 1.00 95.00 148 LYS A CA 1
ATOM 1264 C C . LYS A 1 148 ? -14.597 -4.668 11.596 1.00 95.00 148 LYS A C 1
ATOM 1266 O O . LYS A 1 148 ? -15.377 -4.922 12.512 1.00 95.00 148 LYS A O 1
ATOM 1271 N N . GLU A 1 149 ? -13.295 -4.493 11.810 1.00 95.44 149 GLU A N 1
ATOM 1272 C CA . GLU A 1 149 ? -12.723 -4.543 13.158 1.00 95.44 149 GLU A CA 1
ATOM 1273 C C . GLU A 1 149 ? -13.170 -3.344 14.005 1.00 95.44 149 GLU A C 1
ATOM 1275 O O . GLU A 1 149 ? -13.503 -3.511 15.179 1.00 95.44 149 GLU A O 1
ATOM 1280 N N . TYR A 1 150 ? -13.283 -2.163 13.399 1.00 93.50 150 TYR A N 1
ATOM 1281 C CA . TYR A 1 150 ? -13.773 -0.955 14.051 1.00 93.50 150 TYR A CA 1
ATOM 1282 C C . TYR A 1 150 ? -15.227 -1.097 14.518 1.00 93.50 150 TYR A C 1
ATOM 1284 O O . TYR A 1 150 ? -15.554 -0.745 15.654 1.00 93.50 150 TYR A O 1
ATOM 1292 N N . GLU A 1 151 ? -16.113 -1.649 13.684 1.00 91.00 151 GLU A N 1
ATOM 1293 C CA . GLU A 1 151 ? -17.498 -1.955 14.063 1.00 91.00 151 GLU A CA 1
ATOM 1294 C C . GLU A 1 151 ? -17.564 -2.937 15.238 1.00 91.00 151 GLU A C 1
ATOM 1296 O O . GLU A 1 151 ? -18.239 -2.668 16.235 1.00 91.00 151 GLU A O 1
ATOM 1301 N N . LEU A 1 152 ? -16.784 -4.021 15.184 1.00 89.62 152 LEU A N 1
ATOM 1302 C CA . LEU A 1 152 ? -16.728 -5.023 16.253 1.00 89.62 152 LEU A CA 1
ATOM 1303 C C . LEU A 1 152 ? -16.239 -4.449 17.587 1.00 89.62 152 LEU A C 1
ATOM 1305 O O . LEU A 1 152 ? -16.713 -4.862 18.649 1.00 89.62 152 LEU A O 1
ATOM 1309 N N . GLU A 1 153 ? -15.278 -3.526 17.571 1.00 85.69 153 GLU A N 1
ATOM 1310 C CA . GLU A 1 153 ? -14.837 -2.856 18.795 1.00 85.69 153 GLU A CA 1
ATOM 1311 C C . GLU A 1 153 ? -15.917 -1.925 19.365 1.00 85.69 153 GLU A C 1
ATOM 1313 O O . GLU A 1 153 ? -15.974 -1.729 20.578 1.00 85.69 153 GLU A O 1
ATOM 1318 N N . ASN A 1 154 ? -16.783 -1.339 18.536 1.00 77.56 154 ASN A N 1
ATOM 1319 C CA . ASN A 1 154 ? -17.887 -0.491 19.004 1.00 77.56 154 ASN A CA 1
ATOM 1320 C C . ASN A 1 154 ? -19.044 -1.297 19.592 1.00 77.56 154 ASN A C 1
ATOM 1322 O O . ASN A 1 154 ? -19.586 -0.922 20.632 1.00 77.56 154 ASN A O 1
ATOM 1326 N N . ASP A 1 155 ? -19.374 -2.436 18.990 1.00 76.25 155 ASP A N 1
ATOM 1327 C CA . ASP A 1 155 ? -20.420 -3.312 19.518 1.00 76.25 155 ASP A CA 1
ATOM 1328 C C . ASP A 1 155 ? -20.047 -3.885 20.892 1.00 76.25 155 ASP A C 1
ATOM 1330 O O . ASP A 1 155 ? -20.895 -3.963 21.782 1.00 76.25 155 ASP A O 1
ATOM 1334 N N . LYS A 1 156 ? -18.766 -4.219 21.109 1.00 74.00 156 LYS A N 1
ATOM 1335 C CA . LYS A 1 156 ? -18.267 -4.691 22.413 1.00 74.00 156 LYS A CA 1
ATOM 1336 C C . LYS A 1 156 ? -18.451 -3.655 23.523 1.00 74.00 156 LYS A C 1
ATOM 1338 O O . LYS A 1 156 ? -18.856 -4.028 24.622 1.00 74.00 156 LYS A O 1
ATOM 1343 N N . GLU A 1 157 ? -18.193 -2.379 23.243 1.00 62.19 157 GLU A N 1
ATOM 1344 C CA . GLU A 1 157 ? -18.389 -1.284 24.203 1.00 62.19 157 GLU A CA 1
ATOM 1345 C C . GLU A 1 157 ? -19.866 -1.041 24.530 1.00 62.19 157 GLU A C 1
ATOM 1347 O O . GLU A 1 157 ? -20.181 -0.737 25.673 1.00 62.19 157 GLU A O 1
ATOM 1352 N N . MET A 1 158 ? -20.786 -1.222 23.573 1.00 63.97 158 MET A N 1
ATOM 1353 C CA . MET A 1 158 ? -22.227 -1.089 23.845 1.00 63.97 158 MET A CA 1
ATOM 1354 C C . MET A 1 158 ? -22.808 -2.240 24.680 1.00 63.97 158 MET A C 1
ATOM 1356 O O . MET A 1 158 ? -23.903 -2.110 25.229 1.00 63.97 158 MET A O 1
ATOM 1360 N N . THR A 1 159 ? -22.110 -3.375 24.755 1.00 57.88 159 THR A N 1
ATOM 1361 C CA . THR A 1 159 ? -22.538 -4.557 25.523 1.00 57.88 159 THR A CA 1
ATOM 1362 C C . THR A 1 159 ? -21.957 -4.657 26.940 1.00 57.88 159 THR A C 1
ATOM 1364 O O . THR A 1 159 ? -22.334 -5.584 27.662 1.00 57.88 159 THR A O 1
ATOM 1367 N N . LEU A 1 160 ? -21.064 -3.742 27.337 1.00 49.75 160 LEU A N 1
ATOM 1368 C CA . LEU A 1 160 ? -20.422 -3.675 28.662 1.00 49.75 160 LEU A CA 1
ATOM 1369 C C . LEU A 1 160 ? -21.038 -2.577 29.540 1.00 49.75 160 LEU A C 1
ATOM 1371 O O . LEU A 1 160 ? -21.143 -2.824 30.764 1.00 49.75 160 LEU A O 1
#